Protein AF-A0A090VWL3-F1 (afdb_monomer)

Nearest PDB structures (foldseek):
  4ggt-assembly1_A  TM=4.864E-01  e=1.454E-01  Bradyrhizobium diazoefficiens USDA 110
  4es7-assembly1_A  TM=2.861E-01  e=2.116E+00  Homo sapiens

Structure (mmCIF, N/CA/C/O backbone):
data_AF-A0A090VWL3-F1
#
_entry.id   AF-A0A090VWL3-F1
#
loop_
_atom_site.group_PDB
_atom_site.id
_atom_site.type_symbol
_atom_site.label_atom_id
_atom_site.label_alt_id
_atom_site.label_comp_id
_atom_site.label_asym_id
_atom_site.label_entity_id
_atom_site.label_seq_id
_atom_site.pdbx_PDB_ins_code
_atom_site.Cartn_x
_atom_site.Cartn_y
_atom_site.Cartn_z
_atom_site.occupancy
_atom_site.B_iso_or_equiv
_atom_site.auth_seq_id
_atom_site.auth_comp_id
_atom_site.auth_asym_id
_atom_site.auth_atom_id
_atom_site.pdbx_PDB_model_num
ATOM 1 N N . MET A 1 1 ? 7.418 -7.527 12.813 1.00 81.06 1 MET A N 1
ATOM 2 C CA . MET A 1 1 ? 8.162 -6.254 12.745 1.00 81.06 1 MET A CA 1
ATOM 3 C C . MET A 1 1 ? 9.102 -6.203 13.927 1.00 81.06 1 MET A C 1
ATOM 5 O O . MET A 1 1 ? 8.700 -6.591 15.018 1.00 81.06 1 MET A O 1
ATOM 9 N N . GLN A 1 2 ? 10.343 -5.795 13.688 1.00 79.44 2 GLN A N 1
ATOM 10 C CA . GLN A 1 2 ? 11.327 -5.533 14.732 1.00 79.44 2 GLN A CA 1
ATOM 11 C C . GLN A 1 2 ? 11.501 -4.022 14.800 1.00 79.44 2 GLN A C 1
ATOM 13 O O . GLN A 1 2 ? 11.805 -3.400 13.783 1.00 79.44 2 GLN A O 1
ATOM 18 N N . GLU A 1 3 ? 11.323 -3.453 15.980 1.00 72.06 3 GLU A N 1
ATOM 19 C CA . GLU A 1 3 ? 11.700 -2.075 16.265 1.00 72.06 3 GLU A CA 1
ATOM 20 C C . GLU A 1 3 ? 12.695 -2.041 17.433 1.00 72.06 3 GLU A C 1
ATOM 22 O O . GLU A 1 3 ? 13.168 -3.096 17.873 1.00 72.06 3 GLU A O 1
ATOM 27 N N . TRP A 1 4 ? 13.133 -0.848 17.843 1.00 73.88 4 TRP A N 1
ATOM 28 C CA . TRP A 1 4 ? 14.223 -0.729 18.818 1.00 73.88 4 TRP A CA 1
ATOM 29 C C . TRP A 1 4 ? 13.848 -1.338 20.172 1.00 73.88 4 TRP A C 1
ATOM 31 O O . TRP A 1 4 ? 14.695 -1.963 20.807 1.00 73.88 4 TRP A O 1
ATOM 41 N N . CYS A 1 5 ? 12.597 -1.172 20.611 1.00 73.69 5 CYS A N 1
ATOM 42 C CA . CYS A 1 5 ? 12.168 -1.623 21.931 1.00 73.69 5 CYS A CA 1
ATOM 43 C C . CYS A 1 5 ? 11.749 -3.099 21.939 1.00 73.69 5 CYS A C 1
ATOM 45 O O . CYS A 1 5 ? 11.840 -3.737 22.986 1.00 73.69 5 CYS A O 1
ATOM 47 N N . GLY A 1 6 ? 11.333 -3.669 20.803 1.00 83.81 6 GLY A N 1
ATOM 48 C CA . GLY A 1 6 ? 10.992 -5.085 20.748 1.00 83.81 6 GLY A CA 1
ATOM 49 C C . GLY A 1 6 ? 10.450 -5.596 19.418 1.00 83.81 6 GLY A C 1
ATOM 50 O O . GLY A 1 6 ? 10.647 -5.026 18.342 1.00 83.81 6 GLY A O 1
ATOM 51 N N . GLN A 1 7 ? 9.782 -6.744 19.513 1.00 86.50 7 GLN A N 1
ATOM 52 C CA . GLN A 1 7 ? 9.129 -7.414 18.396 1.00 86.50 7 GLN A CA 1
ATOM 53 C C . GLN A 1 7 ? 7.617 -7.313 18.505 1.00 86.50 7 GLN A C 1
ATOM 55 O O . GLN A 1 7 ? 7.039 -7.336 19.591 1.00 86.50 7 GLN A O 1
ATOM 60 N N . MET A 1 8 ? 6.985 -7.259 17.340 1.00 89.88 8 MET A N 1
ATOM 61 C CA . MET A 1 8 ? 5.540 -7.312 17.216 1.00 89.88 8 MET A CA 1
ATOM 62 C C . MET A 1 8 ? 5.124 -8.104 15.978 1.00 89.88 8 MET A C 1
ATOM 64 O O . MET A 1 8 ? 5.791 -8.091 14.935 1.00 89.88 8 MET A O 1
ATOM 68 N N . TYR A 1 9 ? 3.988 -8.769 16.083 1.00 91.38 9 TYR A N 1
ATOM 69 C CA . TYR A 1 9 ? 3.370 -9.578 15.049 1.00 91.38 9 TYR A CA 1
ATOM 70 C C . TYR A 1 9 ? 1.913 -9.158 14.899 1.00 91.38 9 TYR A C 1
ATOM 72 O O . TYR A 1 9 ? 1.214 -8.991 15.890 1.00 91.38 9 TYR A O 1
ATOM 80 N N . ALA A 1 10 ? 1.447 -9.000 13.664 1.00 94.12 10 ALA A N 1
ATOM 81 C CA . ALA A 1 10 ? 0.041 -8.767 13.372 1.00 94.12 10 ALA A CA 1
ATOM 82 C C . ALA A 1 10 ? -0.351 -9.566 12.131 1.00 94.12 10 ALA A C 1
ATOM 84 O O . ALA A 1 10 ? 0.369 -9.573 11.131 1.00 94.12 10 ALA A O 1
ATOM 85 N N . GLN A 1 11 ? -1.503 -10.219 12.200 1.00 95.50 11 GLN A N 1
ATOM 86 C CA . GLN A 1 11 ? -2.062 -11.034 11.135 1.00 95.50 11 GLN A CA 1
ATOM 87 C C . GLN A 1 11 ? -3.512 -10.641 10.898 1.00 95.50 11 GLN A C 1
ATOM 89 O O . GLN A 1 11 ? -4.297 -10.528 11.836 1.00 95.50 11 GLN A O 1
ATOM 94 N N . LEU A 1 12 ? -3.875 -10.509 9.624 1.00 97.19 12 LEU A N 1
ATOM 95 C CA . LEU A 1 12 ? -5.251 -10.345 9.180 1.00 97.19 12 LEU A CA 1
ATOM 96 C C . LEU A 1 12 ? -5.637 -11.546 8.317 1.00 97.19 12 LEU A C 1
ATOM 98 O O . LEU A 1 12 ? -5.032 -11.806 7.280 1.00 97.19 12 LEU A O 1
ATOM 102 N N . ASN A 1 13 ? -6.676 -12.262 8.735 1.00 97.44 13 ASN A N 1
ATOM 103 C CA . ASN A 1 13 ? -7.260 -13.368 7.986 1.00 97.44 13 ASN A CA 1
ATOM 104 C C . ASN A 1 13 ? -8.573 -12.935 7.328 1.00 97.44 13 ASN A C 1
ATOM 106 O O . ASN A 1 13 ? -9.520 -12.540 8.012 1.00 97.44 13 ASN A O 1
ATOM 110 N N . ASN A 1 14 ? -8.655 -13.060 6.002 1.00 96.56 14 ASN A N 1
ATOM 111 C CA . ASN A 1 14 ? -9.870 -12.775 5.241 1.00 96.56 14 ASN A CA 1
ATOM 112 C C . ASN A 1 14 ? -10.885 -13.927 5.385 1.00 96.56 14 ASN A C 1
ATOM 114 O O . ASN A 1 14 ? -10.767 -14.954 4.717 1.00 96.56 14 ASN A O 1
ATOM 118 N N . LYS A 1 15 ? -11.853 -13.780 6.300 1.00 96.69 15 LYS A N 1
ATOM 119 C CA . LYS A 1 15 ? -12.969 -14.719 6.529 1.00 96.69 15 LYS A CA 1
ATOM 120 C C . LYS A 1 15 ? -14.293 -14.036 6.160 1.00 96.69 15 LYS A C 1
ATOM 122 O O . LYS A 1 15 ? -14.322 -13.259 5.212 1.00 96.69 15 LYS A O 1
ATOM 127 N N . GLU A 1 16 ? -15.402 -14.334 6.838 1.00 97.12 16 GLU A N 1
ATOM 128 C CA . GLU A 1 16 ? -16.661 -13.582 6.675 1.00 97.12 16 GLU A CA 1
ATOM 129 C C . GLU A 1 16 ? -16.467 -12.106 7.065 1.00 97.12 16 GLU A C 1
ATOM 131 O O . GLU A 1 16 ? -16.769 -11.201 6.291 1.00 97.12 16 GLU A O 1
ATOM 136 N N . LYS A 1 17 ? -15.847 -11.894 8.229 1.00 97.75 17 LYS A N 1
ATOM 137 C CA . LYS A 1 17 ? -15.221 -10.646 8.672 1.00 97.75 17 LYS A CA 1
ATOM 138 C C . LYS A 1 17 ? -13.701 -10.787 8.585 1.00 97.75 17 LYS A C 1
ATOM 140 O O . LYS A 1 17 ? -13.185 -11.899 8.439 1.00 97.75 17 LYS A O 1
ATOM 145 N N . PHE A 1 18 ? -12.966 -9.689 8.684 1.00 98.06 18 PHE A N 1
ATOM 146 C CA . PHE A 1 18 ? -11.528 -9.777 8.912 1.00 98.06 18 PHE A CA 1
ATOM 147 C C . PHE A 1 18 ? -11.281 -10.215 10.352 1.00 98.06 18 PHE A C 1
ATOM 149 O O . PHE A 1 18 ? -11.732 -9.545 11.276 1.00 98.06 18 PHE A O 1
ATOM 156 N N . ASN A 1 19 ? -10.580 -11.333 10.543 1.00 98.00 19 ASN A N 1
ATOM 157 C CA . ASN A 1 19 ? -10.123 -11.759 11.864 1.00 98.00 19 ASN A CA 1
ATOM 158 C C . ASN A 1 19 ? -8.694 -11.258 12.059 1.00 98.00 19 ASN A C 1
ATOM 160 O O . ASN A 1 19 ? -7.822 -11.609 11.260 1.00 98.00 19 ASN A O 1
ATOM 164 N N . ILE A 1 20 ? -8.466 -10.474 13.109 1.00 97.31 20 ILE A N 1
ATOM 165 C CA . ILE A 1 20 ? -7.158 -9.909 13.429 1.00 97.31 20 ILE A CA 1
ATOM 166 C C . ILE A 1 20 ? -6.627 -10.543 14.707 1.00 97.31 20 ILE A C 1
ATOM 168 O O . ILE A 1 20 ? -7.348 -10.618 15.701 1.00 97.31 20 ILE A O 1
ATOM 172 N N . ALA A 1 21 ? -5.370 -10.975 14.645 1.00 96.50 21 ALA A N 1
ATOM 173 C CA . ALA A 1 21 ? -4.571 -11.385 15.790 1.00 96.50 21 ALA A CA 1
ATOM 174 C C . ALA A 1 21 ? -3.298 -10.531 15.822 1.00 96.50 21 ALA A C 1
ATOM 176 O O . ALA A 1 21 ? -2.630 -10.386 14.793 1.00 96.50 21 ALA A O 1
ATOM 177 N N . SER A 1 22 ? -2.972 -9.955 16.975 1.00 93.56 22 SER A N 1
ATOM 178 C CA . SER A 1 22 ? -1.761 -9.162 17.188 1.00 93.56 22 SER A CA 1
ATOM 179 C C . SER A 1 22 ? -1.090 -9.577 18.491 1.00 93.56 22 SER A C 1
ATOM 181 O O . SER A 1 22 ? -1.773 -9.778 19.487 1.00 93.56 22 SER A O 1
ATOM 183 N N . HIS A 1 23 ? 0.237 -9.658 18.462 1.00 92.69 23 HIS A N 1
ATOM 184 C CA . HIS A 1 23 ? 1.100 -9.912 19.612 1.00 92.69 23 HIS A CA 1
ATOM 185 C C . HIS A 1 23 ? 2.189 -8.840 19.643 1.00 92.69 23 HIS A C 1
ATOM 187 O O . HIS A 1 23 ? 2.885 -8.641 18.643 1.00 92.69 23 HIS A O 1
ATOM 193 N N . SER A 1 24 ? 2.339 -8.138 20.758 1.00 89.75 24 SER A N 1
ATOM 194 C CA . SER A 1 24 ? 3.272 -7.023 20.916 1.00 89.75 24 SER A CA 1
ATOM 195 C C . SER A 1 24 ? 4.029 -7.121 22.232 1.00 89.75 24 SER A C 1
ATOM 197 O O . SER A 1 24 ? 3.481 -7.526 23.252 1.00 89.75 24 SER A O 1
ATOM 199 N N . TYR A 1 25 ? 5.288 -6.688 22.217 1.00 86.31 25 TYR A N 1
ATOM 200 C CA . TYR A 1 25 ? 6.069 -6.483 23.436 1.00 86.31 25 TYR A CA 1
ATOM 201 C C . TYR A 1 25 ? 5.524 -5.333 24.311 1.00 86.31 25 TYR A C 1
ATOM 203 O O . TYR A 1 25 ? 5.751 -5.306 25.518 1.00 86.31 25 TYR A O 1
ATOM 211 N N . PHE A 1 26 ? 4.807 -4.373 23.721 1.00 84.81 26 PHE A N 1
ATOM 212 C CA . PHE A 1 26 ? 4.278 -3.217 24.442 1.00 84.81 26 PHE A CA 1
ATOM 213 C C . PHE A 1 26 ? 3.029 -3.581 25.245 1.00 84.81 26 PHE A C 1
ATOM 215 O O . PHE A 1 26 ? 2.036 -4.016 24.671 1.00 84.81 26 PHE A O 1
ATOM 222 N N . GLU A 1 27 ? 3.052 -3.323 26.555 1.00 80.56 27 GLU A N 1
ATOM 223 C CA . GLU A 1 27 ? 1.971 -3.672 27.492 1.00 80.56 27 GLU A CA 1
ATOM 224 C C . GLU A 1 27 ? 0.589 -3.170 27.037 1.00 80.56 27 GLU A C 1
ATOM 226 O O . GLU A 1 27 ? -0.388 -3.913 27.086 1.00 80.56 27 GLU A O 1
ATOM 231 N N . GLY A 1 28 ? 0.510 -1.936 26.526 1.00 82.50 28 GLY A N 1
ATOM 232 C CA . GLY A 1 28 ? -0.745 -1.345 26.047 1.00 82.50 28 GLY A CA 1
ATOM 233 C C . GLY A 1 28 ? -1.290 -1.933 24.738 1.00 82.50 28 GLY A C 1
ATOM 234 O O . GLY A 1 28 ? -2.418 -1.622 24.374 1.00 82.50 28 GLY A O 1
ATOM 235 N N . GLU A 1 29 ? -0.509 -2.756 24.033 1.00 81.12 29 GLU A N 1
ATOM 236 C CA . GLU A 1 29 ? -0.841 -3.331 22.720 1.00 81.12 29 GLU A CA 1
ATOM 237 C C . GLU A 1 29 ? -0.590 -4.850 22.666 1.00 81.12 29 GLU A C 1
ATOM 239 O O . GLU A 1 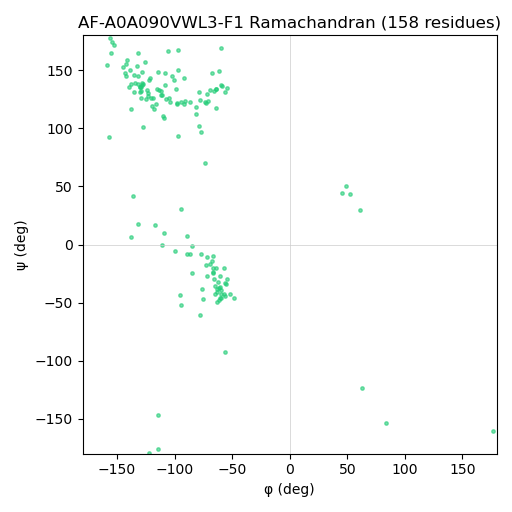29 ? -0.434 -5.390 21.570 1.00 81.12 29 GLU A O 1
ATOM 244 N N . ALA A 1 30 ? -0.480 -5.510 23.828 1.00 82.75 30 ALA A N 1
ATOM 245 C CA . ALA A 1 30 ? 0.089 -6.849 23.988 1.00 82.75 30 ALA A CA 1
ATOM 246 C C . ALA A 1 30 ? -0.587 -7.924 23.114 1.00 82.75 30 ALA A C 1
ATOM 248 O O . ALA A 1 30 ? -0.184 -8.125 21.970 1.00 82.75 30 ALA A O 1
ATOM 249 N N . ASP A 1 31 ? -1.602 -8.619 23.630 1.00 91.12 31 ASP A N 1
ATOM 250 C CA . ASP A 1 31 ? -2.302 -9.681 22.904 1.00 91.12 31 ASP A CA 1
ATOM 251 C C . ASP A 1 31 ? -3.713 -9.220 22.532 1.00 91.12 31 ASP A C 1
ATOM 253 O O . ASP A 1 31 ? -4.600 -9.115 23.380 1.00 91.12 31 ASP A O 1
ATOM 257 N N . GLU A 1 32 ? -3.940 -8.968 21.244 1.00 91.75 32 GLU A N 1
ATOM 258 C CA . GLU A 1 32 ? -5.232 -8.519 20.725 1.00 91.75 32 GLU A CA 1
ATOM 259 C C . GLU A 1 32 ? -5.833 -9.564 19.788 1.00 91.75 32 GLU A C 1
ATOM 261 O O . GLU A 1 32 ? -5.175 -10.061 18.873 1.00 91.75 32 GLU A O 1
ATOM 266 N N . ASN A 1 33 ? -7.124 -9.846 19.968 1.00 96.00 33 ASN A N 1
ATOM 267 C CA . ASN A 1 33 ? -7.909 -10.672 19.057 1.00 96.00 33 ASN A CA 1
ATOM 268 C C . ASN A 1 33 ? -9.285 -10.047 18.843 1.00 96.00 33 ASN A C 1
ATOM 270 O O . ASN A 1 33 ? -10.080 -9.940 19.776 1.00 96.00 33 ASN A O 1
ATOM 274 N N . PHE A 1 34 ? -9.586 -9.648 17.610 1.00 96.81 34 PHE A N 1
ATOM 275 C CA 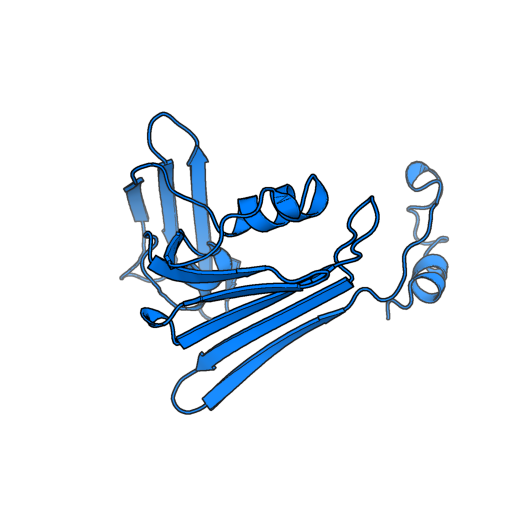. PHE A 1 34 ? -10.857 -9.000 17.288 1.00 96.81 34 PHE A CA 1
ATOM 276 C C . PHE A 1 34 ? -11.250 -9.197 15.824 1.00 96.81 34 PHE A C 1
ATOM 278 O O . PHE A 1 34 ? -10.525 -9.788 15.020 1.00 96.81 34 PHE A O 1
ATOM 285 N N . LYS A 1 35 ? -12.456 -8.733 15.483 1.00 97.94 35 LYS A N 1
ATOM 286 C CA . LYS A 1 35 ? -13.012 -8.818 14.133 1.00 97.94 35 LYS A CA 1
ATOM 287 C C . LYS A 1 35 ? -13.358 -7.433 13.605 1.00 97.94 35 LYS A C 1
ATOM 289 O O . LYS A 1 35 ? -13.897 -6.619 14.348 1.00 97.94 35 LYS A O 1
ATOM 294 N N . LEU A 1 36 ? -13.121 -7.208 12.317 1.00 97.56 36 LEU A N 1
ATOM 295 C CA . LEU A 1 36 ? -13.536 -6.003 11.597 1.00 97.56 36 LEU A CA 1
ATOM 296 C C . LEU A 1 36 ? -14.445 -6.367 10.426 1.00 97.56 36 LEU A C 1
ATOM 298 O O . LEU A 1 36 ? -14.231 -7.377 9.754 1.00 97.56 36 LEU A O 1
ATOM 302 N N . ASP A 1 37 ? -15.441 -5.528 10.155 1.00 97.94 37 ASP A N 1
ATOM 303 C CA . ASP A 1 37 ? -16.221 -5.646 8.925 1.00 97.94 37 ASP A CA 1
ATOM 304 C C . ASP A 1 37 ? -15.322 -5.456 7.699 1.00 97.94 37 ASP A C 1
ATOM 306 O O . ASP A 1 37 ? -14.314 -4.743 7.740 1.00 97.94 37 ASP A O 1
ATOM 310 N N . LYS A 1 38 ? -15.686 -6.118 6.596 1.00 97.31 38 LYS A N 1
ATOM 311 C CA . LYS A 1 38 ? -14.919 -6.017 5.358 1.00 97.31 38 LYS A CA 1
ATOM 312 C C . LYS A 1 38 ? -14.950 -4.595 4.823 1.00 97.31 38 LYS A C 1
ATOM 314 O O . LYS A 1 38 ? -15.994 -3.955 4.732 1.00 97.31 38 LYS A O 1
ATOM 319 N N . THR A 1 39 ? -13.778 -4.131 4.438 1.00 97.31 39 THR A N 1
ATOM 320 C CA . THR A 1 39 ? -13.553 -2.832 3.821 1.00 97.31 39 THR A CA 1
ATOM 321 C C . THR A 1 39 ? -12.270 -2.905 3.005 1.00 97.31 39 THR A C 1
ATOM 323 O O . THR A 1 39 ? -11.608 -3.946 3.000 1.00 97.31 39 THR A O 1
ATOM 326 N N . THR A 1 40 ? -11.920 -1.819 2.327 1.00 97.69 40 THR A N 1
ATOM 327 C CA . THR A 1 40 ? -10.722 -1.785 1.498 1.00 97.69 40 THR A CA 1
ATOM 328 C C . THR A 1 40 ? -9.468 -1.917 2.358 1.00 97.69 40 THR A C 1
ATOM 330 O O . THR A 1 40 ? -9.324 -1.223 3.367 1.00 97.69 40 THR A O 1
ATOM 333 N N . LEU A 1 41 ? -8.549 -2.800 1.976 1.00 98.12 41 LEU A N 1
ATOM 334 C CA . LEU A 1 41 ? -7.217 -2.873 2.578 1.00 98.12 41 LEU A CA 1
ATOM 335 C C . LEU A 1 41 ? -6.257 -1.989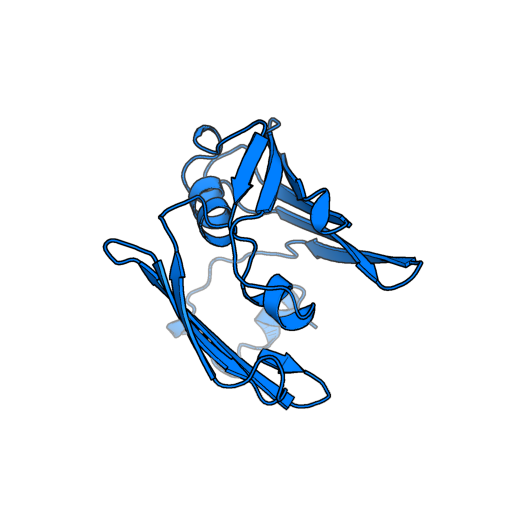 1.778 1.00 98.12 41 LEU A C 1
ATOM 337 O O . LEU A 1 41 ? -6.315 -1.934 0.558 1.00 98.12 41 LEU A O 1
ATOM 341 N N . GLU A 1 42 ? -5.310 -1.315 2.416 1.00 98.12 42 GLU A N 1
ATOM 342 C CA . GLU A 1 42 ? -4.304 -0.588 1.634 1.00 98.12 42 GLU A CA 1
ATOM 343 C C . GLU A 1 42 ? -3.467 -1.547 0.779 1.00 98.12 42 GLU A C 1
ATOM 345 O O . GLU A 1 42 ? -3.221 -1.287 -0.394 1.00 98.12 42 GLU A O 1
ATOM 350 N N . ASN A 1 43 ? -3.096 -2.703 1.339 1.00 95.06 43 ASN A N 1
ATOM 351 C CA . ASN A 1 43 ? -2.243 -3.679 0.663 1.00 95.06 43 ASN A CA 1
ATOM 352 C C . ASN A 1 43 ? -2.902 -4.319 -0.577 1.00 95.06 43 ASN A C 1
ATOM 354 O O . ASN A 1 43 ? -2.205 -4.677 -1.523 1.00 95.06 43 ASN A O 1
ATOM 358 N N . GLU A 1 44 ? -4.235 -4.450 -0.618 1.00 96.12 44 GLU A N 1
ATOM 359 C CA . GLU A 1 44 ? -4.906 -4.972 -1.823 1.00 96.12 44 GLU A CA 1
ATOM 360 C C . GLU A 1 44 ? -4.884 -3.959 -2.976 1.00 96.12 44 GLU A C 1
ATOM 362 O O . GLU A 1 44 ? -4.858 -4.376 -4.133 1.00 96.12 44 GLU A O 1
ATOM 367 N N . LEU A 1 45 ? -4.815 -2.652 -2.690 1.00 98.06 45 LEU A N 1
ATOM 368 C CA . LEU A 1 45 ? -4.751 -1.608 -3.720 1.00 98.06 45 LEU A CA 1
ATOM 369 C C . LEU A 1 45 ? -3.459 -1.709 -4.535 1.00 98.06 45 LEU A C 1
ATOM 371 O O . LEU A 1 45 ? -3.480 -1.524 -5.747 1.00 98.06 45 LEU A O 1
ATOM 375 N N . TRP A 1 46 ? -2.348 -2.091 -3.901 1.00 97.69 46 TRP A N 1
ATOM 376 C CA . TRP A 1 46 ? -1.080 -2.345 -4.593 1.00 97.69 46 TRP A CA 1
ATOM 377 C C . TRP A 1 46 ? -1.188 -3.481 -5.615 1.00 97.69 46 TRP A C 1
ATOM 379 O O . TRP A 1 46 ? -0.583 -3.417 -6.686 1.00 97.69 46 TRP A O 1
ATOM 389 N N . ILE A 1 47 ? -1.956 -4.524 -5.291 1.00 96.19 47 ILE A N 1
ATOM 390 C CA . ILE A 1 47 ? -2.185 -5.671 -6.177 1.00 96.19 47 ILE A CA 1
ATOM 391 C C . ILE A 1 47 ? -3.156 -5.277 -7.292 1.00 96.19 47 ILE A C 1
ATOM 393 O O . ILE A 1 47 ? -2.878 -5.532 -8.462 1.00 96.19 47 ILE A O 1
ATOM 397 N N . GLN A 1 48 ? -4.265 -4.618 -6.944 1.00 97.38 48 GLN A N 1
ATOM 398 C CA . GLN A 1 48 ? -5.252 -4.134 -7.910 1.00 97.38 48 GLN A CA 1
ATOM 399 C C . GLN A 1 48 ? -4.624 -3.193 -8.939 1.00 97.38 48 GLN A C 1
ATOM 401 O O . GLN A 1 48 ? -4.877 -3.354 -10.130 1.00 97.38 4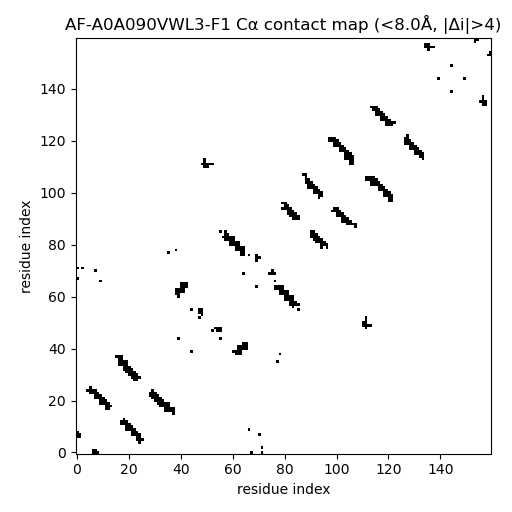8 GLN A O 1
ATOM 406 N N . LEU A 1 49 ? -3.746 -2.283 -8.503 1.00 98.06 49 LEU A N 1
ATOM 407 C CA . LEU A 1 49 ? -3.009 -1.374 -9.378 1.00 98.06 49 LEU A CA 1
ATOM 408 C C . LEU A 1 49 ? -2.216 -2.134 -10.447 1.00 98.06 49 LEU A C 1
ATOM 410 O O . LEU A 1 49 ? -2.282 -1.787 -11.619 1.00 98.06 49 LEU A O 1
ATOM 414 N N . ARG A 1 50 ? -1.519 -3.212 -10.076 1.00 96.62 50 ARG A N 1
ATOM 415 C CA . ARG A 1 50 ? -0.707 -4.003 -11.019 1.00 96.62 50 ARG A CA 1
ATOM 416 C C . ARG A 1 50 ? -1.537 -4.860 -11.980 1.00 96.62 50 ARG A C 1
ATOM 418 O O . ARG A 1 50 ? -1.012 -5.325 -12.986 1.00 96.62 50 ARG A O 1
ATOM 425 N N . ILE A 1 51 ? -2.810 -5.107 -11.667 1.00 96.56 51 ILE A N 1
ATOM 426 C CA . ILE A 1 51 ? -3.719 -5.910 -12.499 1.00 96.56 51 ILE A CA 1
ATOM 427 C C . ILE A 1 51 ? -4.533 -5.008 -13.429 1.00 96.56 51 ILE A C 1
ATOM 429 O O . ILE A 1 51 ? -4.603 -5.254 -14.630 1.00 96.56 51 ILE A O 1
ATOM 433 N N . ASN A 1 52 ? -5.182 -3.988 -12.868 1.00 96.75 52 ASN A N 1
ATOM 434 C CA . ASN A 1 52 ? -6.042 -3.061 -13.589 1.00 96.75 52 ASN A CA 1
ATOM 435 C C . ASN A 1 52 ? -6.161 -1.729 -12.817 1.00 96.75 52 ASN A C 1
ATOM 437 O O . ASN A 1 52 ? -7.076 -1.581 -11.997 1.00 96.75 52 ASN A O 1
ATOM 441 N N . PRO A 1 53 ? -5.308 -0.729 -13.107 1.00 97.25 53 PRO A N 1
ATOM 442 C CA . PRO A 1 53 ? -5.335 0.568 -12.429 1.00 97.25 53 PRO A CA 1
ATOM 443 C C . PRO A 1 53 ? -6.696 1.271 -12.491 1.00 97.25 53 PRO A C 1
ATOM 445 O O . PRO A 1 53 ? -7.110 1.907 -11.528 1.00 97.25 53 PRO A O 1
ATOM 448 N N . LYS A 1 54 ? -7.449 1.102 -13.589 1.00 96.25 54 LYS A N 1
ATOM 449 C CA . LYS A 1 54 ? -8.774 1.723 -13.771 1.00 96.25 54 LYS A CA 1
ATOM 450 C C . LYS A 1 54 ? -9.843 1.179 -12.818 1.00 96.25 54 LYS A C 1
ATOM 452 O O . LYS A 1 54 ? -10.913 1.767 -12.720 1.00 96.25 54 LYS A O 1
ATOM 457 N N . SER A 1 55 ? -9.578 0.053 -12.152 1.00 96.56 55 SER A N 1
ATOM 458 C CA . SER A 1 55 ? -10.479 -0.526 -11.147 1.00 96.56 55 SER A CA 1
ATOM 459 C C . SER A 1 55 ? -10.271 0.034 -9.738 1.00 96.56 55 SER A C 1
ATOM 461 O O . SER A 1 55 ? -11.070 -0.268 -8.851 1.00 96.56 55 SER A O 1
ATOM 463 N N . LEU A 1 56 ? -9.225 0.842 -9.522 1.00 98.00 56 LEU A N 1
ATOM 464 C CA . LEU A 1 56 ? -8.933 1.408 -8.211 1.00 98.00 56 LEU A CA 1
ATOM 465 C C . LEU A 1 56 ? -10.058 2.356 -7.764 1.00 98.00 56 LEU A C 1
ATOM 467 O O . LEU A 1 56 ? -10.496 3.210 -8.542 1.00 98.00 56 LEU A O 1
ATOM 471 N N . PRO A 1 57 ? -10.527 2.239 -6.511 1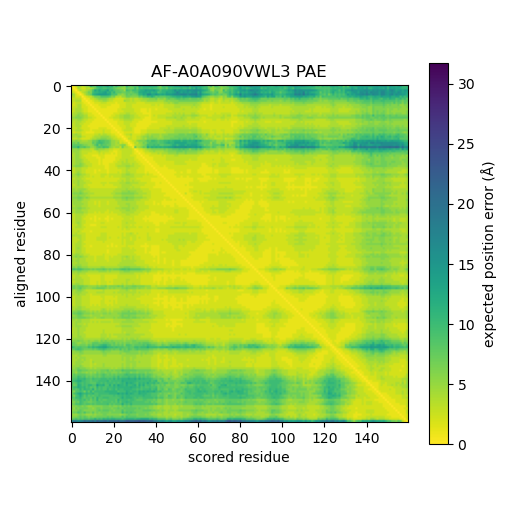.00 97.88 57 PRO A N 1
ATOM 472 C CA . PRO A 1 57 ? -11.549 3.130 -5.985 1.00 97.88 57 PRO A CA 1
ATOM 473 C C . PRO A 1 57 ? -11.004 4.561 -5.842 1.00 97.88 57 PRO A C 1
ATOM 475 O O . PRO A 1 57 ? -9.830 4.773 -5.556 1.00 97.88 57 PRO A O 1
ATOM 478 N N . THR A 1 58 ? -11.864 5.564 -6.019 1.00 98.38 58 THR A N 1
ATOM 479 C CA . THR A 1 58 ? -11.505 6.990 -5.902 1.00 98.38 58 THR A CA 1
ATOM 480 C C . THR A 1 58 ? -12.502 7.743 -5.019 1.00 98.38 58 THR A C 1
ATOM 482 O O . THR A 1 58 ? -13.589 7.244 -4.720 1.00 98.38 58 THR A O 1
ATOM 485 N N . GLY A 1 59 ? -12.134 8.947 -4.580 1.00 98.31 59 GLY A N 1
ATOM 486 C CA . GLY A 1 59 ? -12.933 9.778 -3.682 1.00 98.31 59 GLY A CA 1
ATOM 487 C C . GLY A 1 59 ? -12.742 9.422 -2.207 1.00 98.31 59 GLY A C 1
ATOM 488 O O . GLY A 1 59 ? -11.691 8.930 -1.801 1.00 98.31 59 GLY A O 1
ATOM 489 N N . ASN A 1 60 ? -13.755 9.699 -1.383 1.00 98.12 60 ASN A N 1
ATOM 490 C CA . ASN A 1 60 ? -13.695 9.440 0.057 1.00 98.12 60 ASN A CA 1
ATOM 491 C C . ASN A 1 60 ? -14.011 7.972 0.364 1.00 98.12 60 ASN A C 1
ATOM 493 O O . ASN A 1 60 ? -15.125 7.507 0.126 1.00 98.12 60 ASN A O 1
ATOM 497 N N . LEU A 1 61 ? -13.044 7.268 0.945 1.00 97.38 61 LEU A N 1
ATOM 498 C CA . LEU A 1 61 ? -13.094 5.838 1.228 1.00 97.38 61 LEU A CA 1
ATOM 499 C C . LEU A 1 61 ? -12.803 5.565 2.702 1.00 97.38 61 LEU A C 1
ATOM 501 O O . LEU A 1 61 ? -12.126 6.342 3.378 1.00 97.38 61 LEU A O 1
ATOM 505 N N . LYS A 1 62 ? -13.271 4.414 3.185 1.00 97.81 62 LYS A N 1
ATOM 506 C CA . LYS A 1 62 ? -12.759 3.802 4.412 1.00 97.81 62 LYS A CA 1
ATOM 507 C C . LYS A 1 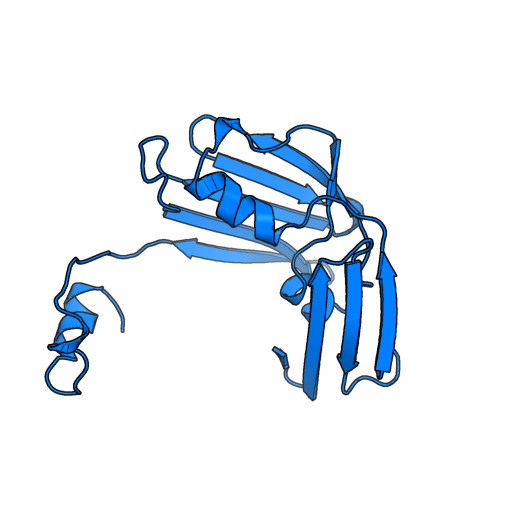62 ? -11.755 2.734 4.014 1.00 97.81 62 LYS A C 1
ATOM 509 O O . LYS A 1 62 ? -12.105 1.817 3.280 1.00 97.81 62 LYS A O 1
ATOM 514 N N . ILE A 1 63 ? -10.521 2.879 4.475 1.00 98.25 63 ILE A N 1
ATOM 515 C CA . ILE A 1 63 ? -9.424 1.968 4.152 1.00 98.25 63 ILE A CA 1
ATOM 516 C C . ILE A 1 63 ? -8.760 1.561 5.459 1.00 98.25 63 ILE A C 1
ATOM 518 O O . ILE A 1 63 ? -8.538 2.413 6.317 1.00 98.25 63 ILE A O 1
ATOM 522 N N . ILE A 1 64 ? -8.453 0.278 5.631 1.00 98.19 64 ILE A N 1
ATOM 523 C CA . ILE A 1 64 ? -7.535 -0.177 6.680 1.00 98.19 64 ILE A CA 1
ATOM 524 C C . ILE A 1 64 ? -6.114 0.047 6.143 1.00 98.19 64 ILE A C 1
ATOM 526 O O . ILE A 1 64 ? -5.747 -0.616 5.165 1.00 98.19 64 ILE A O 1
ATOM 530 N N . PRO A 1 65 ? -5.326 0.974 6.727 1.00 97.88 65 PRO A N 1
ATOM 531 C CA . PRO A 1 65 ? -3.955 1.220 6.304 1.00 97.88 65 PRO A CA 1
ATOM 532 C C . PRO A 1 65 ? -3.095 -0.030 6.441 1.00 97.88 65 PRO A C 1
ATOM 534 O O . PRO A 1 65 ? -3.485 -1.024 7.060 1.00 97.88 65 PRO A O 1
ATOM 537 N N . SER A 1 66 ? -1.896 0.032 5.882 1.00 96.06 66 SER A N 1
ATOM 538 C CA . SER A 1 66 ? -0.970 -1.080 5.972 1.00 96.06 66 SER A CA 1
ATOM 539 C C . SER A 1 66 ? -0.631 -1.410 7.435 1.00 96.06 66 SER A C 1
ATOM 541 O O . SER A 1 66 ? -0.480 -0.522 8.285 1.00 96.06 66 SER A O 1
ATOM 543 N N . LEU A 1 67 ? -0.589 -2.708 7.763 1.00 95.19 67 LEU A N 1
ATOM 544 C CA . LEU A 1 67 ? -0.387 -3.150 9.146 1.00 95.19 67 LEU A CA 1
ATOM 545 C C . LEU A 1 67 ? 0.972 -2.694 9.669 1.00 95.19 67 LEU A C 1
ATOM 547 O O . LEU A 1 67 ? 1.095 -2.390 10.853 1.00 95.19 67 LEU A O 1
ATOM 551 N N . GLU A 1 68 ? 1.968 -2.604 8.789 1.00 92.25 68 GLU A N 1
ATOM 552 C CA . GLU A 1 68 ? 3.286 -2.108 9.132 1.00 92.25 68 GLU A CA 1
ATOM 553 C C . GLU A 1 68 ? 3.275 -0.636 9.530 1.00 92.25 68 GLU A C 1
ATOM 555 O O . GLU A 1 68 ? 3.863 -0.298 10.554 1.00 92.25 68 GLU A O 1
ATOM 560 N N . PHE A 1 69 ? 2.542 0.227 8.819 1.00 93.69 69 PHE A N 1
ATOM 561 C CA . PHE A 1 69 ? 2.409 1.623 9.229 1.00 93.69 69 PHE A CA 1
ATOM 562 C C . PHE A 1 69 ? 1.715 1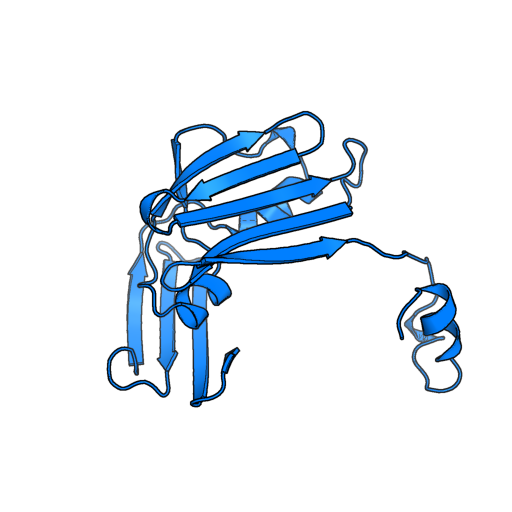.727 10.589 1.00 93.69 69 PHE A C 1
ATOM 564 O O . PHE A 1 69 ? 2.204 2.411 11.490 1.00 93.69 69 PHE A O 1
ATOM 571 N N . LEU A 1 70 ? 0.580 1.037 10.746 1.00 94.31 70 LEU A N 1
ATOM 572 C CA . LEU A 1 70 ? -0.230 1.113 11.961 1.00 94.31 70 LEU A CA 1
ATOM 573 C C . LEU A 1 70 ? 0.567 0.679 13.186 1.00 94.31 70 LEU A C 1
ATOM 575 O O . LEU A 1 70 ? 0.586 1.378 14.195 1.00 94.31 70 LEU A O 1
ATOM 579 N N . LYS A 1 71 ? 1.281 -0.438 13.074 1.00 91.19 71 LYS A N 1
ATOM 580 C CA . LYS A 1 71 ? 2.035 -1.008 14.184 1.00 91.19 71 LYS A CA 1
ATOM 581 C C . LYS A 1 71 ? 3.330 -0.234 14.462 1.00 91.19 71 LYS A C 1
ATOM 583 O O . LYS A 1 71 ? 3.590 0.067 15.618 1.00 91.19 71 LYS A O 1
ATOM 588 N N . MET A 1 72 ? 4.053 0.243 13.443 1.00 88.75 72 MET A N 1
ATOM 589 C CA . MET A 1 72 ? 5.223 1.122 13.643 1.00 88.75 72 MET A CA 1
ATOM 590 C C . MET A 1 72 ? 4.870 2.502 14.224 1.00 88.75 72 MET A C 1
ATOM 592 O O . MET A 1 72 ? 5.746 3.210 14.722 1.00 88.75 72 MET A O 1
ATOM 596 N N . LYS A 1 73 ? 3.608 2.935 14.115 1.00 90.19 73 LYS A N 1
ATOM 597 C CA . LYS A 1 73 ? 3.121 4.222 14.639 1.00 90.19 73 LYS A CA 1
ATOM 598 C C . LYS A 1 73 ? 2.196 4.089 15.843 1.00 90.19 73 LYS A C 1
ATOM 600 O O . LYS A 1 73 ? 1.603 5.104 16.222 1.00 90.19 73 LYS A O 1
ATOM 605 N N . HIS A 1 74 ? 2.083 2.892 16.425 1.00 90.12 74 HIS A N 1
ATOM 606 C CA . HIS A 1 74 ? 1.209 2.612 17.568 1.00 90.12 74 HIS A CA 1
ATOM 607 C C . HIS A 1 74 ? -0.212 3.155 17.343 1.00 90.12 74 HIS A C 1
ATOM 609 O O . HIS A 1 74 ? -0.751 3.968 18.100 1.00 90.12 74 HIS A O 1
ATOM 615 N N . LYS A 1 75 ? -0.779 2.811 16.181 1.00 93.12 75 LYS A N 1
ATOM 616 C CA . LYS A 1 75 ? -2.141 3.152 15.774 1.00 93.12 75 LYS A CA 1
ATOM 617 C C . LYS A 1 75 ? -3.004 1.902 15.806 1.00 93.12 75 LYS A C 1
ATOM 619 O O . LYS A 1 75 ? -2.614 0.839 15.329 1.00 93.12 75 LYS A O 1
ATOM 624 N N . GLU A 1 76 ? -4.210 2.077 16.327 1.00 94.38 76 GLU A N 1
ATOM 625 C CA . GLU A 1 76 ? -5.247 1.052 16.353 1.00 94.38 76 GLU A CA 1
ATOM 626 C C . GLU A 1 76 ? -5.510 0.500 14.943 1.00 94.38 76 GLU A C 1
ATOM 628 O O . GLU A 1 76 ? -5.654 1.263 13.983 1.00 94.38 76 GLU A O 1
ATOM 633 N N . ILE A 1 77 ? -5.611 -0.824 14.800 1.00 95.75 77 ILE A N 1
ATOM 634 C CA . ILE A 1 77 ? -5.982 -1.404 13.509 1.00 95.75 77 ILE A CA 1
ATOM 635 C C . ILE A 1 77 ? -7.490 -1.286 13.324 1.00 95.75 77 ILE A C 1
ATOM 637 O O . ILE A 1 77 ? -8.273 -2.068 13.858 1.00 95.75 77 ILE A O 1
ATOM 641 N N . LYS A 1 78 ? -7.890 -0.308 12.517 1.00 96.75 78 LYS A N 1
ATOM 642 C CA . LYS A 1 78 ? -9.278 -0.067 12.129 1.00 96.75 78 LYS A CA 1
ATOM 643 C C . LYS A 1 78 ? -9.352 0.612 10.762 1.00 96.75 78 LYS A C 1
ATOM 645 O O . LYS A 1 78 ? -8.324 1.030 10.231 1.00 96.75 78 LYS A O 1
ATOM 650 N N . PRO A 1 79 ? -10.550 0.755 10.178 1.00 97.69 79 PRO A N 1
ATOM 651 C CA . PRO A 1 79 ? -10.731 1.566 8.984 1.00 97.69 79 PRO A CA 1
ATOM 652 C C . PRO A 1 79 ? -10.540 3.058 9.295 1.00 97.69 79 PRO A C 1
ATOM 654 O O . PRO A 1 79 ? -11.127 3.585 10.242 1.00 97.69 79 PRO A O 1
ATOM 657 N N . TYR A 1 80 ? -9.772 3.748 8.460 1.00 98.31 80 TYR A N 1
ATOM 658 C CA . TYR A 1 80 ? -9.569 5.194 8.494 1.00 98.31 80 TYR A CA 1
ATOM 659 C C . TYR A 1 80 ? -10.150 5.835 7.236 1.00 98.31 80 TYR A C 1
ATOM 661 O O . TYR A 1 80 ? -10.161 5.230 6.164 1.00 98.31 80 TYR A O 1
ATOM 669 N N . ASN A 1 81 ? -10.628 7.074 7.358 1.00 98.00 81 ASN A N 1
ATOM 670 C CA . ASN A 1 81 ? -11.067 7.836 6.194 1.00 98.00 81 ASN A CA 1
ATOM 671 C C . ASN A 1 81 ? -9.847 8.270 5.370 1.00 98.00 81 ASN A C 1
ATOM 673 O O . ASN A 1 81 ? -8.909 8.868 5.910 1.00 98.00 81 ASN A O 1
ATOM 677 N N . ALA A 1 82 ? -9.899 8.007 4.070 1.00 98.19 82 ALA A N 1
ATOM 678 C CA . ALA A 1 82 ? -8.888 8.388 3.098 1.00 98.19 82 ALA A CA 1
ATOM 679 C C . ALA A 1 82 ? -9.545 9.036 1.879 1.00 98.19 82 ALA A C 1
ATOM 681 O O . ALA A 1 82 ? -10.629 8.626 1.471 1.00 98.19 82 ALA A O 1
ATOM 682 N N . ASN A 1 83 ? -8.879 10.022 1.285 1.00 98.56 83 ASN A N 1
ATOM 683 C CA . ASN A 1 83 ? -9.227 10.503 -0.047 1.00 98.56 83 ASN A CA 1
ATOM 684 C C . ASN A 1 83 ? -8.294 9.850 -1.071 1.00 98.56 83 ASN A C 1
ATOM 686 O O . ASN A 1 83 ? -7.074 9.990 -0.955 1.00 98.56 83 ASN A O 1
ATOM 690 N N . ALA A 1 84 ? -8.870 9.143 -2.038 1.00 98.62 84 ALA A N 1
ATOM 691 C CA . ALA A 1 84 ? -8.161 8.448 -3.099 1.00 98.62 84 ALA A CA 1
ATOM 692 C C . ALA A 1 84 ? -8.274 9.209 -4.424 1.00 98.62 84 ALA A C 1
ATOM 694 O O . ALA A 1 84 ? -9.375 9.513 -4.889 1.00 98.62 84 ALA A O 1
ATOM 695 N N . ILE A 1 85 ? -7.135 9.499 -5.047 1.00 98.62 85 ILE A N 1
ATOM 696 C CA . ILE A 1 85 ? -7.053 10.203 -6.328 1.00 98.62 85 ILE A CA 1
ATOM 697 C C . ILE A 1 85 ? -6.257 9.334 -7.295 1.00 98.62 85 ILE A C 1
ATOM 699 O O . ILE A 1 85 ? -5.128 8.945 -6.997 1.00 98.62 85 ILE A O 1
ATOM 703 N N . LEU A 1 86 ? -6.850 9.051 -8.453 1.00 98.50 86 LEU A N 1
ATOM 704 C CA . LEU A 1 86 ? -6.213 8.347 -9.558 1.00 98.50 86 LEU A CA 1
ATOM 705 C C . LEU A 1 86 ? -5.997 9.324 -10.716 1.00 98.50 86 LEU A C 1
ATOM 707 O O . LEU A 1 86 ? -6.934 10.001 -11.138 1.00 98.50 86 LEU A O 1
ATOM 711 N N . THR A 1 87 ? -4.770 9.382 -11.219 1.00 97.31 87 THR A N 1
ATOM 712 C CA . THR A 1 87 ? -4.403 10.043 -12.478 1.00 97.31 87 THR A CA 1
ATOM 713 C C . THR A 1 87 ? -3.913 8.994 -13.482 1.00 97.31 87 THR A C 1
ATOM 715 O O . THR A 1 87 ? -3.929 7.795 -13.190 1.00 97.31 87 THR A O 1
ATOM 718 N N . ASP A 1 88 ? -3.451 9.434 -14.656 1.00 94.88 88 ASP A N 1
ATOM 719 C CA . ASP A 1 88 ? -2.982 8.543 -15.725 1.00 94.88 88 ASP A CA 1
ATOM 720 C C . ASP A 1 88 ? -1.855 7.593 -15.285 1.00 94.88 88 ASP A C 1
ATOM 722 O O . ASP A 1 88 ? -1.803 6.461 -15.752 1.00 94.88 88 ASP A O 1
ATOM 726 N N . SER A 1 89 ? -0.978 8.019 -14.370 1.00 97.31 89 SER A N 1
ATOM 727 C CA . SER A 1 89 ? 0.206 7.250 -13.947 1.00 97.31 89 SER A CA 1
ATOM 728 C C . SER A 1 89 ? 0.471 7.272 -12.440 1.00 97.31 89 SER A C 1
ATOM 730 O O . SER A 1 89 ? 1.514 6.795 -11.992 1.00 97.31 89 SER A O 1
ATOM 732 N N . THR A 1 90 ? -0.436 7.842 -11.644 1.00 98.50 90 THR A N 1
ATOM 733 C CA . THR A 1 90 ? -0.239 7.994 -10.199 1.00 98.50 90 THR A CA 1
ATOM 734 C C . THR A 1 90 ? -1.517 7.665 -9.437 1.00 98.50 90 THR A C 1
ATOM 736 O O . THR A 1 90 ? -2.615 8.072 -9.817 1.00 98.50 90 THR A O 1
ATOM 739 N N . TYR A 1 91 ? -1.375 6.953 -8.321 1.00 98.75 91 TYR A N 1
ATOM 740 C CA . TYR A 1 91 ? -2.450 6.713 -7.363 1.00 98.75 91 TYR A CA 1
ATOM 741 C C . TYR A 1 91 ? -2.059 7.265 -5.992 1.00 98.75 91 TYR A C 1
ATOM 743 O O . TYR A 1 91 ? -0.986 6.959 -5.476 1.00 98.75 91 TYR A O 1
ATOM 751 N N . THR A 1 92 ? -2.906 8.114 -5.411 1.00 98.81 92 THR A N 1
ATOM 752 C CA . THR A 1 92 ? -2.630 8.809 -4.147 1.00 98.81 92 THR A CA 1
ATOM 753 C C . THR A 1 92 ? -3.713 8.528 -3.117 1.00 98.81 92 THR A C 1
ATOM 755 O O . THR A 1 92 ? -4.895 8.673 -3.413 1.00 98.81 92 THR A O 1
ATOM 758 N N . LEU A 1 93 ? -3.303 8.193 -1.894 1.00 98.62 93 LEU A N 1
ATOM 759 C CA . LEU A 1 93 ? -4.148 8.009 -0.717 1.00 98.62 93 LEU A CA 1
ATOM 760 C C . LEU A 1 93 ? -3.767 9.036 0.351 1.00 98.62 93 LEU A C 1
ATOM 762 O O .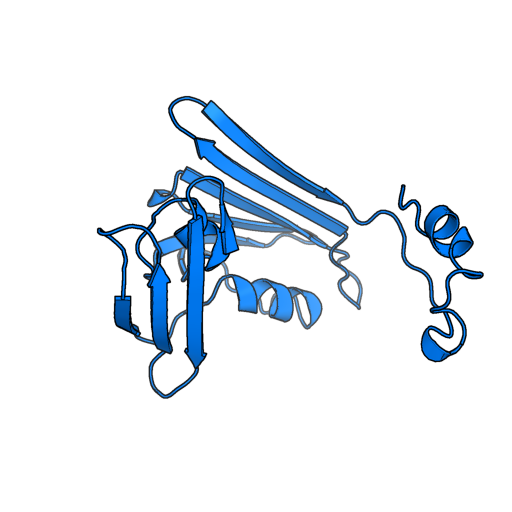 LEU A 1 93 ? -2.657 8.997 0.877 1.00 98.62 93 LEU A O 1
ATOM 766 N N . ALA A 1 94 ? -4.692 9.928 0.703 1.00 98.44 94 ALA A N 1
ATOM 767 C CA . ALA A 1 94 ? -4.496 10.928 1.751 1.00 98.44 94 ALA A CA 1
ATOM 768 C C . ALA A 1 94 ? -5.353 10.614 2.988 1.00 98.44 94 ALA A C 1
ATOM 770 O O . ALA A 1 94 ? -6.578 10.751 2.966 1.00 98.44 94 ALA A O 1
ATOM 771 N N . TYR A 1 95 ? -4.702 10.234 4.086 1.00 97.94 95 TYR A N 1
ATOM 772 C CA . TYR A 1 95 ? -5.310 9.910 5.376 1.00 97.94 95 TYR A CA 1
ATOM 773 C C . TYR A 1 95 ? -5.253 11.112 6.322 1.00 97.94 95 TYR A C 1
ATOM 775 O O . TYR A 1 95 ? -4.294 11.292 7.078 1.00 97.94 95 TYR A O 1
ATOM 783 N N . LYS A 1 96 ? -6.314 11.927 6.339 1.00 91.25 96 LYS A N 1
ATOM 784 C CA . LYS A 1 96 ? -6.352 13.164 7.142 1.00 91.25 96 LYS A CA 1
ATOM 785 C C . LYS A 1 96 ? -6.171 12.918 8.645 1.00 91.25 96 LYS A C 1
ATOM 787 O O . LYS A 1 96 ? -5.488 13.682 9.306 1.00 91.25 96 LYS A O 1
ATOM 792 N N . ASN A 1 97 ? -6.753 11.850 9.197 1.00 92.62 97 ASN A N 1
ATOM 793 C CA . ASN A 1 97 ? -6.645 11.548 10.633 1.00 92.62 97 ASN A CA 1
ATOM 794 C C . ASN A 1 97 ? -5.297 10.933 11.046 1.00 92.62 97 ASN A C 1
ATOM 796 O O . ASN A 1 97 ? -5.055 10.762 12.239 1.00 92.62 97 ASN A O 1
ATOM 800 N N . LEU A 1 98 ? -4.448 10.579 10.079 1.00 95.44 98 LEU A N 1
ATOM 801 C CA . LEU A 1 98 ? -3.117 10.020 10.317 1.00 95.44 98 LEU A CA 1
ATOM 802 C C . LEU A 1 98 ? -2.002 10.992 9.918 1.00 95.44 98 LEU A C 1
ATOM 804 O O . LEU A 1 98 ? -0.835 10.639 10.064 1.00 95.44 98 LEU A O 1
ATOM 808 N N . ASP A 1 99 ? -2.352 12.183 9.412 1.00 95.00 99 ASP A N 1
ATOM 809 C CA . ASP A 1 99 ? -1.418 13.129 8.790 1.00 95.00 99 ASP A CA 1
ATOM 810 C C . ASP A 1 99 ? -0.461 12.412 7.820 1.00 95.00 99 ASP A C 1
ATOM 812 O O . ASP A 1 99 ? 0.754 12.620 7.858 1.00 95.00 99 ASP A O 1
ATOM 816 N N . ARG A 1 100 ? -1.018 11.506 7.001 1.00 97.19 100 ARG A N 1
ATOM 817 C CA . ARG A 1 100 ? -0.270 10.594 6.132 1.00 97.19 100 ARG A CA 1
ATOM 818 C C . ARG A 1 100 ? -0.771 10.660 4.696 1.00 97.19 100 ARG A C 1
ATOM 820 O O . ARG A 1 100 ? -1.976 10.594 4.464 1.00 97.19 100 ARG A O 1
ATOM 827 N N . THR A 1 101 ? 0.156 10.674 3.749 1.00 98.50 101 THR A N 1
ATOM 828 C CA . THR A 1 101 ? -0.130 10.543 2.318 1.00 98.50 101 THR A CA 1
ATOM 829 C C . THR A 1 101 ? 0.774 9.479 1.718 1.00 98.50 101 THR A C 1
ATOM 831 O O . THR A 1 101 ? 1.982 9.523 1.936 1.00 98.50 101 THR A O 1
ATOM 834 N N . LEU A 1 102 ? 0.194 8.550 0.962 1.00 98.56 102 LEU A N 1
ATOM 835 C CA . LEU A 1 102 ? 0.908 7.586 0.131 1.00 98.56 102 LEU A CA 1
ATOM 836 C C . LEU A 1 102 ? 0.641 7.916 -1.338 1.00 98.56 102 LEU A C 1
ATOM 838 O O . LEU A 1 102 ? -0.513 8.030 -1.740 1.00 98.56 102 LEU A O 1
ATOM 842 N N . THR A 1 103 ? 1.696 8.030 -2.130 1.00 98.75 103 THR A N 1
ATOM 843 C CA . THR A 1 103 ? 1.652 8.249 -3.575 1.00 98.75 103 THR A CA 1
ATOM 844 C C . THR A 1 103 ? 2.421 7.125 -4.255 1.00 98.75 103 THR A C 1
ATOM 846 O O . THR A 1 103 ? 3.559 6.847 -3.881 1.00 98.75 103 THR A O 1
ATOM 849 N N . ILE A 1 104 ? 1.797 6.470 -5.229 1.00 98.69 104 ILE A N 1
ATOM 850 C CA . ILE A 1 104 ? 2.361 5.354 -5.988 1.00 98.69 104 ILE A CA 1
ATOM 851 C C . ILE A 1 104 ? 2.395 5.761 -7.455 1.00 98.69 104 ILE A C 1
ATOM 853 O O . ILE A 1 104 ? 1.341 6.008 -8.043 1.00 98.69 104 ILE A O 1
ATOM 857 N N . ASP A 1 105 ? 3.587 5.792 -8.041 1.00 98.62 105 ASP A N 1
ATOM 858 C CA . ASP A 1 105 ? 3.782 6.049 -9.465 1.00 98.62 105 ASP A CA 1
ATOM 859 C C . ASP A 1 105 ? 3.984 4.728 -10.200 1.00 98.62 105 ASP A C 1
ATOM 861 O O . ASP A 1 105 ? 4.757 3.859 -9.774 1.00 98.62 105 ASP A O 1
ATOM 865 N N . TYR A 1 106 ? 3.289 4.572 -11.319 1.00 98.50 106 TYR A N 1
ATOM 866 C CA . TYR A 1 106 ? 3.264 3.331 -12.076 1.00 98.50 106 TYR A CA 1
ATOM 867 C C . TYR A 1 106 ? 3.280 3.582 -13.583 1.00 98.50 106 TYR A C 1
ATOM 869 O O . TYR A 1 106 ? 2.941 4.662 -14.062 1.00 98.50 106 TYR A O 1
ATOM 877 N N . ASN A 1 107 ? 3.698 2.571 -14.341 1.00 97.69 107 ASN A N 1
ATOM 878 C CA . ASN A 1 107 ? 3.637 2.605 -15.795 1.00 97.69 107 ASN A CA 1
ATOM 879 C C . ASN A 1 107 ? 2.163 2.509 -16.247 1.00 97.69 107 ASN A C 1
ATOM 881 O O . ASN A 1 107 ? 1.510 1.531 -15.893 1.00 97.69 107 ASN A O 1
ATOM 885 N N . PRO A 1 108 ? 1.615 3.455 -17.032 1.00 96.62 108 PRO A N 1
ATOM 886 C CA . PRO A 1 108 ? 0.245 3.362 -17.547 1.00 96.62 108 PRO A CA 1
ATOM 887 C C . PRO A 1 108 ? 0.040 2.223 -18.560 1.00 96.62 108 PRO A C 1
ATOM 889 O O . PRO A 1 108 ? -1.098 1.928 -18.925 1.00 96.62 108 PRO A O 1
ATOM 892 N N . GLU A 1 109 ? 1.112 1.580 -19.023 1.00 96.50 109 GLU A N 1
ATOM 893 C CA . GLU A 1 109 ? 1.075 0.436 -19.929 1.00 96.50 109 GLU A CA 1
ATOM 894 C C . GLU A 1 109 ? 1.265 -0.884 -19.174 1.00 96.50 109 GLU A C 1
ATOM 896 O O . GLU A 1 109 ? 2.068 -0.990 -18.242 1.00 96.50 109 GLU A O 1
ATOM 901 N N . PHE A 1 110 ? 0.533 -1.923 -19.591 1.00 95.38 110 PHE A N 1
ATOM 902 C CA . PHE A 1 110 ? 0.680 -3.270 -19.038 1.00 95.38 110 PHE A CA 1
ATOM 903 C C . PHE A 1 110 ? 2.144 -3.738 -19.187 1.00 95.38 110 PHE A C 1
ATOM 905 O O . PHE A 1 110 ? 2.690 -3.636 -20.287 1.00 95.38 110 PHE A O 1
ATOM 912 N N . PRO A 1 111 ? 2.794 -4.262 -18.127 1.00 95.38 111 PRO A N 1
ATOM 913 C CA . PRO A 1 111 ? 2.208 -4.857 -16.919 1.00 95.38 111 PRO A CA 1
ATOM 914 C C . PRO A 1 111 ? 2.040 -3.915 -15.710 1.00 95.38 111 PRO A C 1
ATOM 916 O O . PRO A 1 111 ? 2.117 -4.367 -14.570 1.00 95.38 111 PRO A O 1
ATOM 919 N N . TYR A 1 112 ? 1.816 -2.618 -15.938 1.00 97.38 112 TYR A N 1
ATOM 920 C CA . TYR A 1 112 ? 1.525 -1.617 -14.904 1.00 97.38 112 TYR A CA 1
ATOM 921 C C . TYR A 1 112 ? 2.549 -1.605 -13.767 1.00 97.38 112 TYR A C 1
ATOM 923 O O . TYR A 1 112 ? 2.219 -1.595 -12.578 1.00 97.38 112 TYR A O 1
ATOM 931 N N . GLU A 1 113 ? 3.825 -1.681 -14.142 1.00 96.81 113 GLU A N 1
ATOM 932 C CA . GLU A 1 113 ? 4.914 -1.779 -13.182 1.00 96.81 113 GLU A CA 1
ATOM 933 C C . GLU A 1 113 ? 4.915 -0.582 -12.234 1.00 96.81 113 GLU A C 1
ATOM 935 O O . GLU A 1 113 ? 4.816 0.564 -12.667 1.00 96.81 113 GLU A O 1
ATOM 940 N N . ILE A 1 114 ? 5.114 -0.841 -10.944 1.00 98.00 114 ILE A N 1
ATOM 941 C CA . ILE A 1 114 ? 5.346 0.231 -9.977 1.00 98.00 114 ILE A CA 1
ATOM 942 C C . ILE A 1 114 ? 6.761 0.762 -10.187 1.00 98.00 114 ILE A C 1
ATOM 944 O O . ILE A 1 114 ? 7.734 0.006 -10.125 1.00 98.00 114 ILE A O 1
ATOM 948 N N . LEU A 1 115 ? 6.856 2.061 -10.449 1.00 98.19 115 LEU A N 1
ATOM 949 C CA . LEU A 1 115 ? 8.101 2.760 -10.745 1.00 98.19 115 LEU A CA 1
ATOM 950 C C . LEU A 1 115 ? 8.681 3.390 -9.484 1.00 98.19 115 LEU A C 1
ATOM 952 O O . LEU A 1 115 ? 9.877 3.266 -9.229 1.00 98.19 115 LEU A O 1
ATOM 956 N N . SER A 1 116 ? 7.833 4.012 -8.672 1.00 98.44 116 SER A N 1
ATOM 957 C CA . SER A 1 116 ? 8.221 4.603 -7.398 1.00 98.44 116 SER A CA 1
ATOM 958 C C . SER A 1 116 ? 7.042 4.692 -6.448 1.00 98.44 116 SER A C 1
ATOM 960 O O . SER A 1 116 ? 5.880 4.569 -6.834 1.00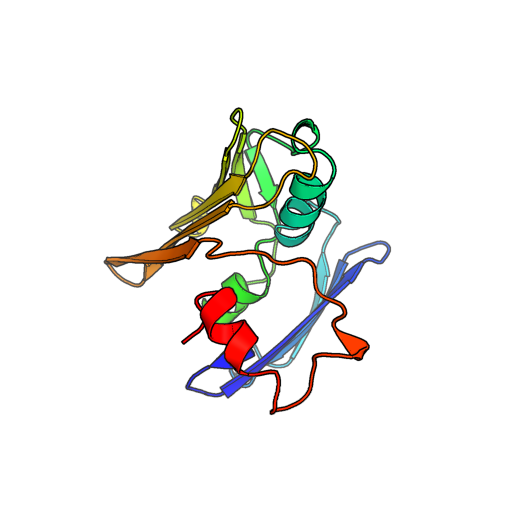 98.44 116 SER A O 1
ATOM 962 N N . TRP A 1 117 ? 7.347 4.918 -5.180 1.00 98.50 117 TRP A N 1
ATOM 963 C CA . TRP A 1 117 ? 6.364 5.383 -4.222 1.00 98.50 117 TRP A CA 1
ATOM 964 C C . TRP A 1 117 ? 6.988 6.374 -3.256 1.00 98.50 117 TRP A C 1
ATOM 966 O O . TRP A 1 117 ? 8.198 6.378 -3.009 1.00 98.50 117 TRP A O 1
ATOM 976 N N . LYS A 1 118 ? 6.121 7.211 -2.704 1.00 98.56 118 LYS A N 1
ATOM 977 C CA . LYS A 1 118 ? 6.442 8.201 -1.695 1.00 98.56 118 LYS A CA 1
ATOM 978 C C . LYS A 1 118 ? 5.388 8.156 -0.605 1.00 98.56 118 LYS A C 1
ATOM 980 O O . LYS A 1 118 ? 4.194 8.216 -0.875 1.00 98.56 118 LYS A O 1
ATOM 985 N N . GLU A 1 119 ? 5.846 8.098 0.630 1.00 97.62 119 GLU A N 1
ATOM 986 C CA . GLU A 1 119 ? 5.028 8.199 1.823 1.00 97.62 119 GLU A CA 1
ATOM 987 C C . GLU A 1 119 ? 5.474 9.422 2.622 1.00 97.62 119 GLU A C 1
ATOM 989 O O . GLU A 1 119 ? 6.648 9.562 2.962 1.00 97.62 119 GLU A O 1
ATOM 994 N N . THR A 1 120 ? 4.539 10.310 2.942 1.00 97.56 120 THR A N 1
ATOM 995 C CA . THR A 1 120 ? 4.767 11.406 3.888 1.00 97.56 120 THR A CA 1
ATOM 996 C C . THR A 1 120 ? 3.916 11.186 5.117 1.00 97.56 120 THR A C 1
ATOM 998 O O . THR A 1 120 ? 2.721 10.933 4.979 1.00 97.56 120 THR A O 1
ATOM 1001 N N . PHE A 1 121 ? 4.490 11.330 6.306 1.00 95.19 121 PHE A N 1
ATOM 1002 C CA . PHE A 1 121 ? 3.751 11.230 7.562 1.00 95.19 121 PHE A CA 1
ATOM 1003 C C . PHE A 1 121 ? 4.300 12.200 8.605 1.00 95.19 121 PHE A C 1
ATOM 1005 O O . PHE A 1 121 ? 5.482 12.549 8.606 1.00 95.19 121 PHE A O 1
ATOM 1012 N N . LYS A 1 122 ? 3.454 12.621 9.543 1.00 93.31 122 LYS A N 1
ATOM 1013 C CA . LYS A 1 122 ? 3.887 13.463 10.661 1.00 93.31 122 LYS A CA 1
ATOM 1014 C C . LYS A 1 122 ? 4.583 12.641 11.752 1.00 93.31 122 LYS A C 1
ATOM 1016 O O . LYS A 1 122 ? 4.060 11.635 12.225 1.00 93.31 122 LYS A O 1
ATOM 1021 N N . SER A 1 123 ? 5.754 13.101 12.188 1.00 87.75 123 SER A N 1
ATOM 1022 C CA . SER A 1 123 ? 6.507 12.564 13.324 1.00 87.75 123 SER A CA 1
ATOM 1023 C C . SER A 1 123 ? 6.851 13.704 14.280 1.00 87.75 123 SER A C 1
ATOM 1025 O O . SER A 1 123 ? 7.755 14.505 14.029 1.00 87.75 123 SER A O 1
ATOM 1027 N N . GLY A 1 124 ? 6.085 13.822 15.367 1.00 87.25 124 GLY A N 1
ATOM 1028 C CA . GLY A 1 124 ? 6.146 14.992 16.245 1.00 87.25 124 GLY A CA 1
ATOM 1029 C C . GLY A 1 124 ? 5.722 16.264 15.502 1.00 87.25 124 GLY A C 1
ATOM 1030 O O . GLY A 1 124 ? 4.622 16.334 14.958 1.00 87.25 124 GLY A O 1
ATOM 1031 N N . SER A 1 125 ? 6.591 17.274 15.468 1.00 89.62 125 SER A N 1
ATOM 1032 C CA . SER A 1 125 ? 6.361 18.529 14.735 1.00 89.62 125 SER A CA 1
ATOM 1033 C C . SER A 1 125 ? 6.845 18.504 13.281 1.00 89.62 125 SER A C 1
ATOM 1035 O O . SER A 1 125 ? 6.578 19.449 12.543 1.00 89.62 125 SER A O 1
ATOM 1037 N N . LYS A 1 126 ? 7.555 17.449 12.859 1.00 93.94 126 LYS A N 1
ATOM 1038 C CA . LYS A 1 126 ? 8.158 17.355 11.524 1.00 93.94 126 LYS A CA 1
ATOM 1039 C C . LYS A 1 126 ? 7.332 16.461 10.609 1.00 93.94 126 LYS A C 1
ATOM 1041 O O . LYS A 1 126 ? 6.780 15.453 11.046 1.00 93.94 126 LYS A O 1
ATOM 1046 N N . ILE A 1 127 ? 7.294 16.813 9.329 1.00 94.12 127 ILE A N 1
ATOM 1047 C CA . ILE A 1 127 ? 6.842 15.907 8.273 1.00 94.12 127 ILE A CA 1
ATOM 1048 C C . ILE A 1 127 ? 8.061 15.096 7.845 1.00 94.12 127 ILE A C 1
ATOM 1050 O O . ILE A 1 127 ? 9.091 15.660 7.483 1.00 94.12 127 ILE A O 1
ATOM 1054 N N . MET A 1 128 ? 7.942 13.781 7.952 1.00 95.88 128 MET A N 1
ATOM 1055 C CA . MET A 1 128 ? 8.926 12.823 7.472 1.00 95.88 128 MET A CA 1
ATOM 1056 C C . MET A 1 128 ? 8.496 12.334 6.095 1.00 95.88 128 MET A C 1
ATOM 1058 O O . MET A 1 128 ? 7.301 12.251 5.806 1.00 95.88 128 MET A O 1
ATOM 1062 N N . GLU A 1 129 ? 9.474 11.986 5.272 1.00 96.69 129 GLU A N 1
ATOM 1063 C CA . GLU A 1 129 ? 9.261 11.427 3.944 1.00 96.69 129 GLU A CA 1
ATOM 1064 C C . GLU A 1 129 ? 10.053 10.125 3.816 1.00 96.69 129 GLU A C 1
ATOM 1066 O O . GLU A 1 129 ? 11.183 10.017 4.292 1.00 96.69 129 GLU A O 1
ATOM 1071 N N . THR A 1 130 ? 9.442 9.118 3.207 1.00 96.06 130 THR A N 1
ATOM 1072 C CA . THR A 1 130 ? 10.084 7.863 2.821 1.00 96.06 130 THR A CA 1
ATOM 1073 C C . THR A 1 130 ? 9.752 7.603 1.364 1.00 96.06 130 THR A C 1
ATOM 1075 O O . THR A 1 130 ? 8.602 7.745 0.953 1.00 96.06 130 THR A O 1
ATOM 1078 N N . THR A 1 131 ? 10.759 7.263 0.569 1.00 97.75 131 THR A N 1
ATOM 1079 C CA . THR A 1 131 ? 10.600 7.015 -0.862 1.00 97.75 131 THR A CA 1
ATOM 1080 C C . THR A 1 131 ? 11.306 5.731 -1.258 1.00 97.75 131 THR A C 1
ATOM 1082 O O . THR A 1 131 ? 12.287 5.320 -0.634 1.00 97.75 131 THR A O 1
ATOM 1085 N N . ALA A 1 132 ? 10.821 5.106 -2.323 1.00 97.44 132 ALA A N 1
ATOM 1086 C CA . ALA A 1 132 ? 11.571 4.087 -3.035 1.00 97.44 132 ALA A CA 1
ATOM 1087 C C . ALA A 1 132 ? 11.316 4.209 -4.534 1.00 97.44 132 ALA A C 1
ATOM 1089 O O . ALA A 1 132 ? 10.201 4.508 -4.961 1.00 97.44 132 ALA A O 1
ATOM 1090 N N . THR A 1 133 ? 12.346 3.919 -5.324 1.00 97.50 133 THR A N 1
ATOM 1091 C CA . THR A 1 133 ? 12.304 3.968 -6.787 1.00 97.50 133 THR A CA 1
ATOM 1092 C C . THR A 1 133 ? 12.904 2.688 -7.348 1.00 97.50 133 THR A C 1
ATOM 1094 O O . THR A 1 133 ? 13.928 2.204 -6.860 1.00 97.50 133 THR A O 1
ATOM 1097 N N . LYS A 1 134 ? 12.274 2.128 -8.382 1.00 96.31 134 LYS A N 1
ATOM 1098 C CA . LYS A 1 134 ? 12.780 0.968 -9.113 1.00 96.31 134 LYS A CA 1
ATOM 1099 C C . LYS A 1 134 ? 14.089 1.345 -9.806 1.00 96.31 134 LYS A C 1
ATOM 1101 O O . LYS A 1 134 ? 14.095 2.203 -10.682 1.00 96.31 134 LYS A O 1
ATOM 1106 N N . LEU A 1 135 ? 15.183 0.682 -9.431 1.00 95.50 135 LEU A N 1
ATOM 1107 C CA . LEU A 1 135 ? 16.498 0.913 -10.037 1.00 95.50 135 LEU A CA 1
ATOM 1108 C C . LEU A 1 135 ? 16.602 0.231 -11.403 1.00 95.50 135 LEU A C 1
ATOM 1110 O O . LEU A 1 135 ? 16.778 0.883 -12.429 1.00 95.50 135 LEU A O 1
ATOM 1114 N N . LYS A 1 136 ? 16.466 -1.100 -11.425 1.00 95.06 136 LYS A N 1
ATOM 1115 C CA . LYS A 1 136 ? 16.567 -1.898 -12.647 1.00 95.06 136 LYS A CA 1
ATOM 1116 C C . LYS A 1 136 ? 15.887 -3.255 -12.490 1.00 95.06 136 LYS A C 1
ATOM 1118 O O . LYS A 1 136 ? 15.781 -3.792 -11.391 1.00 95.06 136 LYS A O 1
ATOM 1123 N N . THR A 1 137 ? 15.451 -3.818 -13.612 1.00 92.81 137 THR A N 1
ATOM 1124 C CA . THR A 1 137 ? 14.875 -5.164 -13.701 1.00 92.81 137 THR A CA 1
ATOM 1125 C C . THR A 1 137 ? 15.607 -5.933 -14.792 1.00 92.81 137 THR A C 1
ATOM 1127 O O . THR A 1 137 ? 15.916 -5.374 -15.844 1.00 92.81 137 THR A O 1
ATOM 1130 N N . ILE A 1 138 ? 15.895 -7.210 -14.544 1.00 93.50 138 ILE A N 1
ATOM 1131 C CA . ILE A 1 138 ? 16.465 -8.122 -15.538 1.00 93.50 138 ILE A CA 1
ATOM 1132 C C . ILE A 1 138 ? 15.632 -9.396 -15.600 1.00 93.50 138 ILE A C 1
ATOM 1134 O O . ILE A 1 138 ? 15.106 -9.852 -14.586 1.00 93.50 138 ILE A O 1
ATOM 1138 N N . THR A 1 139 ? 15.562 -10.000 -16.782 1.00 92.88 139 THR A N 1
ATOM 1139 C CA . THR A 1 139 ? 15.092 -11.381 -16.927 1.00 92.88 139 THR A CA 1
ATOM 1140 C C . THR A 1 139 ? 16.312 -12.289 -16.844 1.00 92.88 139 THR A C 1
ATOM 1142 O O . THR A 1 139 ? 17.251 -12.136 -17.621 1.00 92.88 139 THR A O 1
ATOM 1145 N N . SER A 1 140 ? 16.333 -13.203 -15.876 1.00 91.38 140 SER A N 1
ATOM 1146 C CA . SER A 1 140 ? 17.469 -14.093 -15.625 1.00 91.38 140 SER A CA 1
ATOM 1147 C C . SER A 1 140 ? 16.981 -15.506 -15.318 1.00 91.38 140 SER A C 1
ATOM 1149 O O . SER A 1 140 ? 15.907 -15.683 -14.743 1.00 91.38 140 SER A O 1
ATOM 1151 N N . ALA A 1 141 ? 17.780 -16.515 -15.667 1.00 93.69 141 ALA A N 1
ATOM 1152 C CA . ALA A 1 141 ? 17.550 -17.905 -15.278 1.00 93.69 141 ALA A CA 1
ATOM 1153 C C . ALA A 1 141 ? 17.880 -18.095 -13.785 1.00 93.69 141 ALA A C 1
ATOM 1155 O O . ALA A 1 141 ? 18.885 -18.710 -13.442 1.00 93.69 141 ALA A O 1
ATOM 1156 N N . TYR A 1 142 ? 17.053 -17.525 -12.900 1.00 88.94 142 TYR A N 1
ATOM 1157 C CA . TYR A 1 142 ? 17.323 -17.387 -11.461 1.00 88.94 142 TYR A CA 1
ATOM 1158 C C . TYR A 1 142 ? 17.798 -18.685 -10.798 1.00 88.94 142 TYR A C 1
ATOM 1160 O O . TYR A 1 142 ? 18.802 -18.678 -10.097 1.00 88.94 142 TYR A O 1
ATOM 1168 N N . TRP A 1 143 ? 17.137 -19.813 -11.073 1.00 93.19 143 TRP A N 1
ATOM 1169 C CA . TRP A 1 143 ? 17.489 -21.106 -10.473 1.00 93.19 143 TRP A CA 1
ATOM 1170 C C . TRP A 1 143 ? 18.881 -21.625 -10.847 1.00 93.19 143 TRP A C 1
ATOM 1172 O O . TRP A 1 143 ? 19.416 -22.469 -10.142 1.00 93.19 143 TRP A O 1
ATOM 1182 N N . GLN A 1 144 ? 19.462 -21.127 -11.938 1.00 94.75 144 GLN A N 1
ATOM 1183 C CA . GLN A 1 144 ? 20.833 -21.431 -12.353 1.00 94.75 144 GLN A CA 1
ATOM 1184 C C . GLN A 1 144 ? 21.823 -20.321 -11.973 1.00 94.75 144 GLN A C 1
ATOM 1186 O O . GLN A 1 144 ? 23.014 -20.482 -12.215 1.00 94.75 144 GLN A O 1
ATOM 1191 N N . LYS A 1 145 ? 21.334 -19.194 -11.435 1.00 91.75 145 LYS A N 1
ATOM 1192 C CA . LYS A 1 145 ? 22.100 -17.967 -11.176 1.00 91.75 145 LYS A CA 1
ATOM 1193 C C . LYS A 1 145 ? 21.798 -17.365 -9.797 1.00 91.75 145 LYS A C 1
ATOM 1195 O O . LYS A 1 145 ? 21.569 -16.161 -9.670 1.00 91.75 145 LYS A O 1
ATOM 1200 N N . ASN A 1 146 ? 21.695 -18.214 -8.779 1.00 92.56 146 ASN A N 1
ATOM 1201 C CA . ASN A 1 146 ? 21.403 -17.829 -7.394 1.00 92.56 146 ASN A CA 1
ATOM 1202 C C . ASN A 1 146 ? 22.553 -18.169 -6.430 1.00 92.56 146 ASN A C 1
ATOM 1204 O O . ASN A 1 146 ? 22.342 -18.225 -5.219 1.00 92.56 146 ASN A O 1
ATOM 1208 N N . SER A 1 147 ? 23.751 -18.416 -6.961 1.00 94.94 147 SER A N 1
ATOM 1209 C CA . SER A 1 147 ? 24.937 -18.756 -6.180 1.00 94.94 147 SER A CA 1
ATOM 1210 C C . SER A 1 147 ? 25.811 -17.523 -5.924 1.00 94.94 147 SER A C 1
ATOM 1212 O O . SER A 1 147 ? 25.651 -16.489 -6.571 1.00 94.94 147 SER A O 1
ATOM 1214 N N . ASN A 1 148 ? 26.785 -17.625 -5.013 1.00 94.62 148 ASN A N 1
ATOM 1215 C CA . ASN A 1 148 ? 27.703 -16.513 -4.725 1.00 94.62 148 ASN A CA 1
ATOM 1216 C C . ASN A 1 148 ? 28.526 -16.085 -5.954 1.00 94.62 148 ASN A C 1
ATOM 1218 O O . ASN A 1 148 ? 28.908 -14.927 -6.054 1.00 94.62 148 ASN A O 1
ATOM 1222 N N . THR A 1 149 ? 28.779 -16.979 -6.918 1.00 95.38 149 THR A N 1
ATOM 1223 C CA . THR A 1 149 ? 29.492 -16.604 -8.153 1.00 95.38 149 THR A CA 1
ATOM 1224 C C . THR A 1 149 ? 28.671 -15.687 -9.061 1.00 95.38 149 THR A C 1
ATOM 1226 O O . THR A 1 149 ? 29.234 -15.029 -9.931 1.00 95.38 149 THR A O 1
ATOM 1229 N N . ASP A 1 150 ? 27.355 -15.607 -8.848 1.00 94.69 150 ASP A N 1
ATOM 1230 C CA . ASP A 1 150 ? 26.443 -14.735 -9.591 1.00 94.69 150 ASP A CA 1
ATOM 1231 C C . ASP A 1 150 ? 26.296 -13.339 -8.958 1.00 94.69 150 ASP A C 1
ATOM 1233 O O . ASP A 1 150 ? 25.472 -12.541 -9.408 1.00 94.69 150 ASP A O 1
ATOM 1237 N N . GLU A 1 151 ? 27.094 -13.009 -7.934 1.00 93.56 151 GLU A N 1
ATOM 1238 C CA . GLU A 1 151 ? 27.044 -11.724 -7.221 1.00 93.56 151 GLU A CA 1
ATOM 1239 C C . GLU A 1 151 ? 27.178 -10.508 -8.156 1.00 93.56 151 GLU A C 1
ATOM 1241 O O . GLU A 1 151 ? 26.537 -9.487 -7.923 1.00 93.56 151 GLU A O 1
ATOM 1246 N N . VAL A 1 152 ? 27.887 -10.642 -9.284 1.00 93.44 152 VAL A N 1
ATOM 1247 C CA . VAL A 1 152 ? 28.007 -9.608 -10.337 1.00 93.44 152 VAL A CA 1
ATOM 1248 C C . VAL A 1 152 ? 26.652 -9.147 -10.911 1.00 93.44 152 VAL A C 1
ATOM 1250 O O . VAL A 1 152 ? 26.524 -8.059 -11.481 1.00 93.44 152 VAL A O 1
ATOM 1253 N N . LEU A 1 153 ? 25.585 -9.941 -10.752 1.00 93.44 153 LEU A N 1
ATOM 1254 C CA . LEU A 1 153 ? 24.230 -9.522 -11.116 1.00 93.44 153 LEU A CA 1
ATOM 1255 C C . LEU A 1 153 ? 23.712 -8.378 -10.232 1.00 93.44 153 LEU A C 1
ATOM 1257 O O . LEU A 1 153 ? 22.849 -7.625 -10.689 1.00 93.44 153 LEU A O 1
ATOM 1261 N N . ARG A 1 154 ? 24.245 -8.203 -9.014 1.00 93.50 154 ARG A N 1
ATOM 1262 C CA . ARG A 1 154 ? 23.938 -7.057 -8.145 1.00 93.50 154 ARG A CA 1
ATOM 1263 C C . ARG A 1 154 ? 24.334 -5.748 -8.816 1.00 93.50 154 ARG A C 1
ATOM 1265 O O . ARG A 1 154 ? 23.486 -4.866 -8.918 1.00 93.50 154 ARG A O 1
ATOM 1272 N N . ASP A 1 155 ? 25.530 -5.674 -9.399 1.00 93.06 155 ASP A N 1
ATOM 1273 C CA . ASP A 1 155 ? 25.982 -4.504 -10.166 1.00 93.06 155 ASP A CA 1
ATOM 1274 C C . ASP A 1 155 ? 25.057 -4.232 -11.355 1.00 93.06 155 ASP A C 1
ATOM 1276 O O . ASP A 1 155 ? 24.637 -3.099 -11.605 1.00 93.06 155 ASP A O 1
ATOM 1280 N N . THR A 1 156 ? 24.657 -5.295 -12.063 1.00 93.75 156 THR A N 1
ATOM 1281 C CA . THR A 1 156 ? 23.719 -5.190 -13.190 1.00 93.75 156 THR A CA 1
ATOM 1282 C C . THR A 1 156 ? 22.370 -4.618 -12.753 1.00 93.75 156 THR A C 1
ATOM 1284 O O . THR A 1 156 ? 21.766 -3.858 -13.515 1.00 93.75 156 THR A O 1
ATOM 1287 N N . LEU A 1 157 ? 21.914 -4.975 -11.550 1.00 94.12 157 LEU A N 1
ATOM 1288 C CA . LEU A 1 157 ? 20.689 -4.505 -10.900 1.00 94.12 157 LEU A CA 1
ATOM 1289 C C . LEU A 1 157 ? 20.862 -3.182 -10.135 1.00 94.12 157 LEU A C 1
ATOM 1291 O O . LEU A 1 157 ? 19.879 -2.672 -9.602 1.00 94.12 157 LEU A O 1
ATOM 1295 N N . GLN A 1 158 ? 22.075 -2.618 -10.108 1.00 95.75 158 GLN A N 1
ATOM 1296 C CA . GLN A 1 158 ? 22.439 -1.416 -9.349 1.00 95.75 158 GLN A CA 1
ATOM 1297 C C . GLN A 1 158 ? 22.249 -1.561 -7.826 1.00 95.75 158 GLN A C 1
ATOM 1299 O O . GLN A 1 158 ? 21.972 -0.588 -7.125 1.00 95.75 158 GLN A O 1
ATOM 1304 N N . LEU A 1 159 ? 22.397 -2.779 -7.305 1.00 90.00 159 LEU A N 1
ATOM 1305 C CA . LEU A 1 159 ? 22.351 -3.079 -5.877 1.00 90.00 159 LEU A CA 1
ATOM 1306 C C . LEU A 1 159 ? 23.770 -2.987 -5.305 1.00 90.00 159 LEU A C 1
ATOM 1308 O O . LEU A 1 159 ? 24.663 -3.673 -5.793 1.00 90.00 159 LEU A O 1
ATOM 1312 N N . LYS A 1 160 ? 23.964 -2.138 -4.290 1.00 76.06 160 LYS A N 1
ATOM 1313 C CA . LYS A 1 160 ? 25.225 -2.042 -3.537 1.00 76.06 160 LYS A CA 1
ATOM 1314 C C . LYS A 1 160 ? 25.408 -3.210 -2.574 1.00 76.06 160 LYS A C 1
ATOM 1316 O O . LYS A 1 160 ? 24.387 -3.824 -2.175 1.00 76.06 160 LYS A O 1
#

Mean predicted aligned error: 4.29 Å

Radius of gyration: 18.42 Å; Cα contacts (8 Å, |Δi|>4): 269; chains: 1; bounding box: 46×40×47 Å

Solvent-accessible surface area (backbone atoms only — not comparable to full-atom values): 9328 Å² total; per-residue (Å²): 91,80,57,95,91,43,52,38,49,76,48,78,44,89,61,94,40,33,41,37,43,33,42,34,71,49,81,96,59,23,83,45,77,53,75,42,77,79,67,47,48,46,66,54,49,64,54,43,38,44,76,42,56,90,73,60,79,64,45,84,41,56,31,28,64,44,67,66,60,30,60,80,62,77,42,82,93,51,73,40,62,28,43,27,48,76,59,83,43,38,42,32,40,39,26,73,91,64,51,30,36,41,37,39,33,34,42,76,53,88,72,23,48,73,45,33,38,40,37,38,34,60,57,88,95,42,79,45,77,50,74,51,67,67,81,58,86,82,92,71,70,48,93,83,53,76,51,82,88,41,52,70,54,34,61,74,40,71,49,132

Secondary structure (DSSP, 8-state):
-B-SS-BEEEEEEESSSEEEEEEESSGGGSEEEEEE---EEHHHHHHHHHH-GGGS--EEEEEE--HHHHHHTT--SS-EEEEEEE-SSEEEEEEGGGTEEEEEEE-SSTT--EEEEEEEEEETTEEEEEEEE--------GGGS-SGGGTHHHHHTT--

Foldseek 3Di:
DADPVGDKDWDWDDDQWTWIWIADPDPVRHTDTDTHHDFAEPVVLVVCLQCPVVPRDAAWGFYQYDPVVCVVVVHDRDTAIWGWDDDLFKIKTHGPVFQKIKIWGFDSDPSGHTAKIKMWGDDPPDIDIDMDGQQDDDDDPCVVQVDPVNCVVCVVRVHD

Sequence (160 aa):
MQEWCGQMYAQLNNKEKFNIASHSYFEGEADENFKLDKTTLENELWIQLRINPKSLPTGNLKIIPSLEFLKMKHKEIKPYNANAILTDSTYTLAYKNLDRTLTIDYNPEFPYEILSWKETFKSGSKIMETTATKLKTITSAYWQKNSNTDEVLRDTLQLK

pLDDT: mean 94.38, std 5.24, range [72.06, 98.81]

Organism: NCBI:txid504487